Protein AF-A0A927SJC1-F1 (afdb_monomer)

Sequence (115 aa):
MAQEECNDPARVTVVDTMSGSCGEMLLVEEAVRMRALGASVSQIVTPLEELKARQVVFGPADDLKCLVMGGRLNPLIGKVGGALNIKPTLMLKNGIIEKEGVGPGLTLMSWVKTK

Structure (mmCIF, N/CA/C/O backbone):
data_AF-A0A927SJC1-F1
#
_entry.id   AF-A0A927SJC1-F1
#
loop_
_atom_site.group_PDB
_atom_site.id
_atom_site.type_symbol
_atom_site.label_atom_id
_atom_site.label_alt_id
_atom_site.label_comp_id
_atom_site.label_asym_id
_atom_site.label_entity_id
_atom_site.label_seq_id
_atom_site.pdbx_PDB_ins_code
_atom_site.Cartn_x
_atom_site.Cartn_y
_atom_site.Cartn_z
_atom_site.occupancy
_atom_site.B_iso_or_equiv
_atom_site.auth_seq_id
_atom_site.auth_comp_id
_atom_site.auth_asym_id
_atom_site.auth_atom_id
_atom_site.pdbx_PDB_model_num
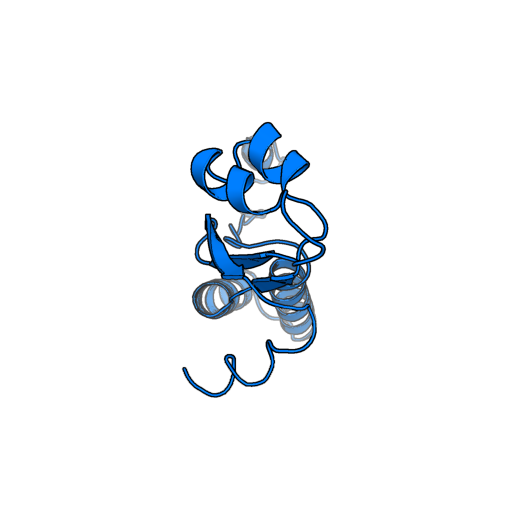ATOM 1 N N . MET A 1 1 ? -10.721 18.273 2.100 1.00 67.81 1 MET A N 1
ATOM 2 C CA . MET A 1 1 ? -10.610 16.864 1.629 1.00 67.81 1 MET A CA 1
ATOM 3 C C . MET A 1 1 ? -11.844 16.096 2.087 1.00 67.81 1 MET A C 1
ATOM 5 O O . MET A 1 1 ? -12.406 16.476 3.101 1.00 67.81 1 MET A O 1
ATOM 9 N N . ALA A 1 2 ? -12.250 15.009 1.416 1.00 85.69 2 ALA A N 1
ATOM 10 C CA . ALA A 1 2 ? -13.502 14.291 1.727 1.00 85.69 2 ALA A CA 1
ATOM 11 C C . ALA A 1 2 ? -13.661 13.870 3.208 1.00 85.69 2 ALA A C 1
ATOM 13 O O . ALA A 1 2 ? -14.772 13.814 3.720 1.00 85.69 2 ALA A O 1
ATOM 14 N N . GLN A 1 3 ? -12.556 13.621 3.920 1.00 88.19 3 GLN A N 1
ATOM 15 C CA . GLN A 1 3 ? -12.568 13.345 5.360 1.00 88.19 3 GLN A CA 1
ATOM 16 C C . GLN A 1 3 ? -13.122 14.511 6.199 1.00 88.19 3 GLN A C 1
ATOM 18 O O . GLN A 1 3 ? -13.853 14.279 7.155 1.00 88.19 3 GLN A O 1
ATOM 23 N N . GLU A 1 4 ? -12.784 15.752 5.848 1.00 86.31 4 GLU A N 1
ATOM 24 C CA . GLU A 1 4 ? -13.195 16.968 6.573 1.00 86.31 4 GLU A CA 1
ATOM 25 C C . GLU A 1 4 ? -14.676 17.294 6.351 1.00 86.31 4 GLU A C 1
ATOM 27 O O . GLU A 1 4 ? -15.290 17.988 7.151 1.00 86.31 4 GLU A O 1
ATOM 32 N N . GLU A 1 5 ? -15.247 16.767 5.269 1.00 90.81 5 GLU A N 1
ATOM 33 C CA . GLU A 1 5 ? -16.654 16.923 4.900 1.00 90.81 5 GLU A CA 1
ATOM 34 C C . GLU A 1 5 ? -17.545 15.820 5.507 1.00 90.81 5 GLU A C 1
ATOM 36 O O . GLU A 1 5 ? -18.767 15.858 5.368 1.00 90.81 5 GLU A O 1
ATOM 41 N N . CYS A 1 6 ? -16.960 14.827 6.189 1.00 89.25 6 CYS A N 1
ATOM 42 C CA . CYS A 1 6 ? -17.714 13.772 6.862 1.00 89.25 6 CYS A CA 1
ATOM 43 C C . CYS A 1 6 ? -18.361 14.289 8.154 1.00 89.25 6 CYS A C 1
ATOM 45 O O . CYS A 1 6 ? -17.762 15.066 8.890 1.00 89.25 6 CYS A O 1
ATOM 47 N N . ASN A 1 7 ? -19.543 13.761 8.498 1.00 91.19 7 ASN A N 1
ATOM 48 C CA . ASN A 1 7 ? -20.242 14.102 9.747 1.00 91.19 7 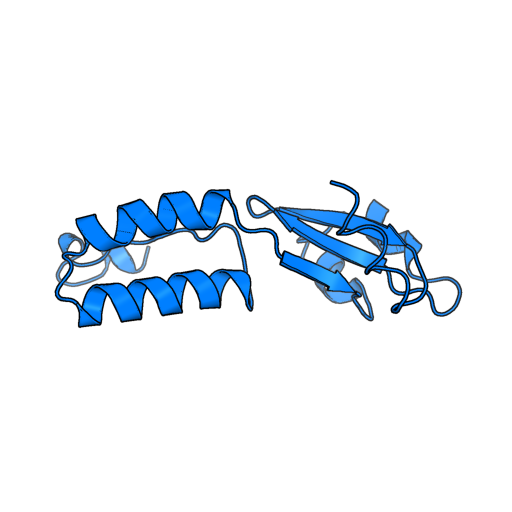ASN A CA 1
ATOM 49 C C . ASN A 1 7 ? -19.414 13.851 11.022 1.00 91.19 7 ASN A C 1
ATOM 51 O O . ASN A 1 7 ? -19.671 14.482 12.042 1.00 91.19 7 ASN A O 1
ATOM 55 N N . ASP A 1 8 ? -18.463 12.914 10.982 1.00 91.81 8 ASP A N 1
ATOM 56 C CA . ASP A 1 8 ? -17.562 12.614 12.098 1.00 91.81 8 ASP A CA 1
ATOM 57 C C . ASP A 1 8 ? -16.149 12.292 11.573 1.00 91.81 8 ASP A C 1
ATOM 59 O O . ASP A 1 8 ? -15.816 11.122 11.341 1.00 91.81 8 ASP A O 1
ATOM 63 N N . PRO A 1 9 ? -15.308 13.318 11.342 1.00 89.19 9 PRO A N 1
ATOM 64 C CA . PRO A 1 9 ? -13.963 13.140 10.794 1.00 89.19 9 PRO A CA 1
ATOM 65 C C . PRO A 1 9 ? -13.037 12.318 11.699 1.00 89.19 9 PRO A C 1
ATOM 67 O O . PRO A 1 9 ? -12.108 11.680 11.202 1.00 89.19 9 PRO A O 1
ATOM 70 N N . ALA A 1 10 ? -13.295 12.294 13.014 1.00 89.12 10 ALA A N 1
ATOM 71 C CA . ALA A 1 10 ? -12.487 11.564 13.993 1.00 89.12 10 ALA A CA 1
ATOM 72 C C . ALA A 1 10 ? -12.635 10.039 13.864 1.00 89.12 10 ALA A C 1
ATOM 74 O O . ALA A 1 10 ? -11.767 9.287 14.309 1.00 89.12 10 ALA A O 1
ATOM 75 N N . ARG A 1 11 ? -13.712 9.571 13.222 1.00 90.88 11 ARG A N 1
ATOM 76 C CA . ARG A 1 11 ? -13.934 8.148 12.923 1.00 90.88 11 ARG A CA 1
ATOM 77 C C . ARG A 1 11 ? -13.297 7.676 11.621 1.00 90.88 11 ARG A C 1
ATOM 79 O O . ARG A 1 11 ? -13.417 6.498 11.285 1.00 90.88 11 ARG A O 1
ATOM 86 N N . VAL A 1 12 ? -12.633 8.566 10.891 1.00 93.25 12 VAL A N 1
ATOM 87 C CA . VAL A 1 12 ? -11.955 8.250 9.636 1.00 93.25 12 VAL A CA 1
ATOM 88 C C . VAL A 1 12 ? -10.454 8.366 9.856 1.00 93.25 12 VAL A C 1
ATOM 90 O O . VAL A 1 12 ? -9.963 9.351 10.399 1.00 93.25 12 VAL A O 1
ATOM 93 N N . THR A 1 13 ? -9.705 7.357 9.425 1.00 94.38 13 THR A N 1
ATOM 94 C CA . THR A 1 13 ? -8.241 7.397 9.410 1.00 94.38 13 THR A CA 1
ATOM 95 C C . THR A 1 13 ? -7.771 7.072 8.007 1.00 94.38 13 THR A C 1
ATOM 97 O O . THR A 1 13 ? -8.137 6.037 7.453 1.00 94.38 13 THR A O 1
ATOM 100 N N . VAL A 1 14 ? -6.993 7.980 7.424 1.00 94.06 14 VAL A N 1
ATOM 101 C CA . VAL A 1 14 ? -6.426 7.820 6.086 1.00 94.06 14 VAL A CA 1
ATOM 102 C C . VAL A 1 14 ? -5.026 7.242 6.227 1.00 94.06 14 VAL A C 1
ATOM 104 O O . VAL A 1 14 ? -4.202 7.786 6.959 1.00 94.06 14 VAL A O 1
ATOM 107 N N . VAL A 1 15 ? -4.768 6.146 5.519 1.00 94.12 15 VAL A N 1
ATOM 108 C CA . VAL A 1 15 ? -3.450 5.514 5.437 1.00 94.12 15 VAL A CA 1
ATOM 109 C C . VAL A 1 15 ? -2.966 5.648 4.002 1.00 94.12 15 VAL A C 1
ATOM 111 O O . VAL A 1 15 ? -3.553 5.064 3.094 1.00 94.12 15 VAL A O 1
ATOM 114 N N . ASP A 1 16 ? -1.900 6.419 3.795 1.00 94.88 16 ASP A N 1
ATOM 115 C CA . ASP A 1 16 ? -1.191 6.431 2.515 1.00 94.88 16 ASP A CA 1
ATOM 116 C C . ASP A 1 16 ? -0.337 5.165 2.416 1.00 94.88 16 ASP A C 1
ATOM 118 O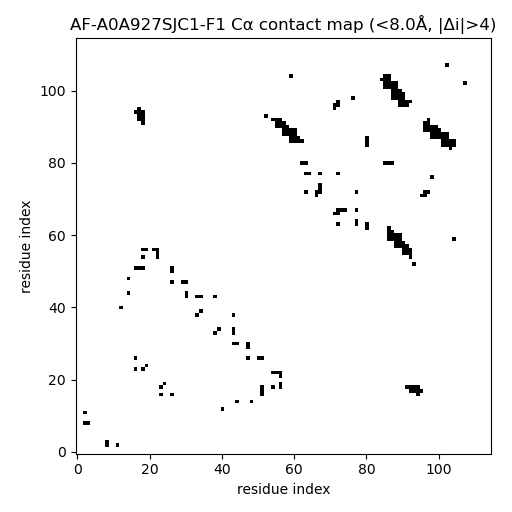 O . ASP A 1 16 ? 0.607 4.970 3.193 1.00 94.88 16 ASP A O 1
ATOM 122 N N . THR A 1 17 ? -0.695 4.292 1.478 1.00 94.56 17 THR A N 1
ATOM 123 C CA . THR A 1 17 ? -0.058 2.990 1.289 1.00 94.56 17 THR A CA 1
ATOM 124 C C . THR A 1 17 ? 1.286 3.089 0.589 1.00 94.56 17 THR A C 1
ATOM 126 O O . THR A 1 17 ? 2.035 2.118 0.651 1.00 94.56 17 THR A O 1
ATOM 129 N N . MET A 1 18 ? 1.622 4.212 -0.061 1.00 95.00 18 MET A N 1
ATOM 130 C CA . MET A 1 18 ? 2.862 4.373 -0.836 1.00 95.00 18 MET A CA 1
ATOM 131 C C . MET A 1 18 ? 3.053 3.277 -1.908 1.00 95.00 18 MET A C 1
ATOM 133 O O . MET A 1 18 ? 4.182 2.919 -2.260 1.00 95.00 18 MET A O 1
ATOM 137 N N . SER A 1 19 ? 1.949 2.701 -2.394 1.00 94.31 19 SER A N 1
ATOM 138 C CA . SER A 1 19 ? 1.922 1.495 -3.225 1.00 94.31 19 SER A CA 1
ATOM 139 C C . SER A 1 19 ? 0.697 1.475 -4.146 1.00 94.31 19 SER A C 1
ATOM 141 O O . SER A 1 19 ? 0.001 2.476 -4.288 1.00 94.31 19 SER A O 1
ATOM 143 N N . GLY A 1 20 ? 0.445 0.344 -4.803 1.00 91.88 20 GLY A N 1
ATOM 144 C CA . GLY A 1 20 ? -0.746 0.122 -5.619 1.00 91.88 20 GLY A CA 1
ATOM 145 C C . GLY A 1 20 ? -0.916 -1.345 -6.009 1.00 91.88 20 GLY A C 1
ATOM 146 O O . GLY A 1 20 ? -0.014 -2.165 -5.816 1.00 91.88 20 GLY A O 1
ATOM 147 N N . SER A 1 21 ? -2.073 -1.682 -6.587 1.00 92.31 21 SER A N 1
ATOM 148 C CA . SER A 1 21 ? -2.403 -3.050 -7.017 1.00 92.31 21 SER A CA 1
ATOM 149 C C . SER A 1 21 ? -2.249 -4.058 -5.862 1.00 92.31 21 SER A C 1
ATOM 151 O O . SER A 1 21 ? -2.833 -3.869 -4.796 1.00 92.31 21 SER A O 1
ATOM 153 N N . CYS A 1 22 ? -1.459 -5.122 -6.030 1.00 92.75 22 CYS A N 1
ATOM 154 C CA . CYS A 1 22 ? -1.266 -6.151 -5.010 1.00 92.75 22 CYS A CA 1
ATOM 155 C C . CYS A 1 22 ? -0.619 -5.634 -3.714 1.00 92.75 22 CYS A C 1
ATOM 157 O O . CYS A 1 22 ? -0.922 -6.170 -2.653 1.00 92.75 22 CYS A O 1
ATOM 159 N N . GLY A 1 23 ? 0.222 -4.595 -3.766 1.00 93.25 23 GLY A N 1
ATOM 160 C CA . GLY A 1 23 ? 0.820 -4.026 -2.554 1.00 93.25 23 GLY A CA 1
ATOM 161 C C . GLY A 1 23 ? -0.220 -3.361 -1.650 1.00 93.25 23 GLY A C 1
ATOM 162 O O . GLY A 1 23 ? -0.220 -3.564 -0.441 1.00 93.25 23 GLY A O 1
ATOM 163 N N . GLU A 1 24 ? -1.179 -2.653 -2.249 1.00 95.75 24 GLU A N 1
ATOM 164 C CA . GLU A 1 24 ? -2.324 -2.092 -1.527 1.00 95.75 24 GLU A CA 1
ATOM 165 C C . GLU A 1 24 ? -3.261 -3.192 -1.010 1.00 95.75 24 GLU A C 1
ATOM 167 O O . GLU A 1 24 ? -3.677 -3.149 0.148 1.00 95.75 24 GLU A O 1
ATOM 172 N N . MET A 1 25 ? -3.529 -4.219 -1.827 1.00 96.25 25 MET A N 1
ATOM 173 C CA . MET A 1 25 ? -4.356 -5.362 -1.420 1.00 96.25 25 MET A CA 1
ATOM 174 C C . MET A 1 25 ? -3.817 -6.043 -0.156 1.00 96.25 25 MET A C 1
ATOM 176 O O . MET A 1 25 ? -4.594 -6.326 0.750 1.00 96.25 25 MET A O 1
ATOM 180 N N . LEU A 1 26 ? -2.500 -6.249 -0.052 1.00 95.12 26 LEU A N 1
ATOM 181 C CA . LEU A 1 26 ? -1.878 -6.863 1.129 1.00 95.12 26 LEU A CA 1
ATOM 182 C C . LEU A 1 26 ? -2.167 -6.083 2.420 1.00 95.12 26 LEU A C 1
ATOM 184 O O . LEU A 1 26 ? -2.425 -6.682 3.464 1.00 95.12 26 LEU A O 1
ATOM 188 N N . LEU A 1 27 ? -2.158 -4.748 2.356 1.00 96.69 27 LEU A N 1
ATOM 189 C CA . LEU A 1 27 ? -2.486 -3.902 3.506 1.00 96.69 27 LEU A CA 1
ATOM 190 C C . LEU A 1 27 ? -3.978 -3.989 3.852 1.00 96.69 27 LEU A C 1
ATOM 192 O O . LEU A 1 27 ? -4.339 -4.066 5.026 1.00 96.69 27 LEU A O 1
ATOM 196 N N . VAL A 1 28 ? -4.850 -4.024 2.841 1.00 97.19 28 VAL A N 1
ATOM 197 C CA . VAL A 1 28 ? -6.299 -4.177 3.040 1.00 97.19 28 VAL A CA 1
ATOM 198 C C . VAL A 1 28 ? -6.634 -5.534 3.662 1.00 97.19 28 VAL A C 1
ATOM 200 O O . VAL A 1 28 ? -7.423 -5.591 4.607 1.00 97.19 28 VAL A O 1
ATOM 203 N N . GLU A 1 29 ? -6.032 -6.620 3.177 1.00 97.38 29 GLU A N 1
ATOM 204 C CA . GLU A 1 29 ? -6.234 -7.968 3.718 1.00 97.38 29 GLU A CA 1
ATOM 205 C C . GLU A 1 29 ? -5.828 -8.049 5.188 1.00 97.38 29 GLU A C 1
ATOM 207 O O . GLU A 1 29 ? -6.598 -8.554 6.011 1.00 97.38 29 GLU A O 1
ATOM 212 N N . GLU A 1 30 ? -4.670 -7.487 5.543 1.00 97.25 30 GLU A N 1
ATOM 213 C CA . GLU A 1 30 ? -4.223 -7.460 6.933 1.00 97.25 30 GLU A CA 1
ATOM 214 C C . GLU A 1 30 ? -5.162 -6.626 7.813 1.00 97.25 30 GLU A C 1
ATOM 216 O O . GLU A 1 30 ? -5.557 -7.070 8.894 1.00 97.25 30 GLU A O 1
ATOM 221 N N . ALA A 1 31 ? -5.606 -5.460 7.337 1.00 97.88 31 ALA A N 1
ATOM 222 C CA . ALA A 1 31 ? -6.557 -4.624 8.065 1.00 97.88 31 ALA A CA 1
ATOM 223 C C . ALA A 1 31 ? -7.883 -5.355 8.330 1.00 97.88 31 ALA A C 1
ATOM 225 O O . ALA A 1 31 ? -8.418 -5.321 9.443 1.00 97.88 31 ALA A O 1
ATOM 226 N N . VAL A 1 32 ? -8.409 -6.056 7.319 1.00 98.12 32 VAL A N 1
ATOM 227 C CA . VAL A 1 32 ? -9.632 -6.863 7.430 1.00 98.12 32 VAL A CA 1
ATOM 228 C C . VAL A 1 32 ? -9.441 -8.014 8.414 1.00 98.12 32 VAL A C 1
ATOM 230 O O . VAL A 1 32 ? -10.323 -8.252 9.247 1.00 98.12 32 VAL A O 1
ATOM 233 N N . ARG A 1 33 ? -8.293 -8.698 8.358 1.00 98.31 33 ARG A N 1
ATOM 234 C CA . ARG A 1 33 ? -7.943 -9.785 9.278 1.00 98.31 33 ARG A CA 1
ATOM 235 C C . ARG A 1 33 ? -7.880 -9.289 10.722 1.00 98.31 33 ARG A C 1
ATOM 237 O O . ARG A 1 33 ? -8.494 -9.889 11.600 1.00 98.31 33 ARG A O 1
ATOM 244 N N . MET A 1 34 ? -7.195 -8.176 10.974 1.00 98.19 34 MET A N 1
ATOM 245 C CA . MET A 1 34 ? -7.079 -7.587 12.311 1.00 9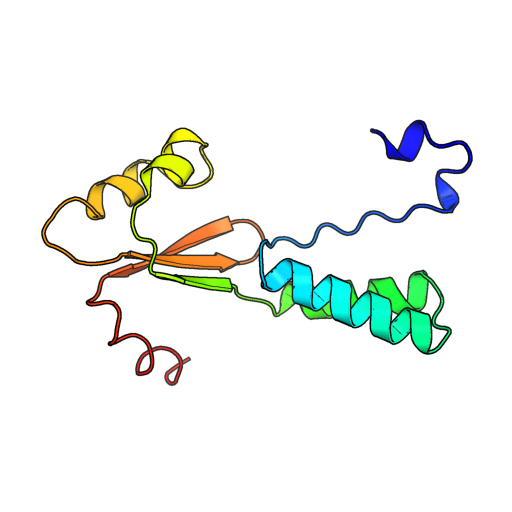8.19 34 MET A CA 1
ATOM 246 C C . MET A 1 34 ? -8.421 -7.083 12.847 1.00 98.19 34 MET A C 1
ATOM 248 O O . MET A 1 34 ? -8.749 -7.321 14.011 1.00 98.19 34 MET A O 1
ATOM 252 N N . ARG A 1 35 ? -9.245 -6.466 11.993 1.00 98.12 35 ARG A N 1
ATOM 253 C CA . ARG A 1 35 ? -10.621 -6.092 12.346 1.00 98.12 35 ARG A CA 1
ATOM 254 C C . ARG A 1 35 ? -11.438 -7.313 12.771 1.00 98.12 35 ARG A C 1
ATOM 256 O O . ARG A 1 35 ? -12.168 -7.239 13.754 1.00 98.12 35 ARG A O 1
ATOM 263 N N . ALA A 1 36 ? -11.322 -8.432 12.053 1.00 98.31 36 ALA A N 1
ATOM 264 C CA . ALA A 1 36 ? -12.023 -9.672 12.400 1.00 98.31 36 ALA A CA 1
ATOM 265 C C . ALA A 1 36 ? -11.587 -10.247 13.762 1.00 98.31 36 ALA A C 1
ATOM 267 O O . ALA A 1 36 ? -12.373 -10.928 14.414 1.00 98.31 36 ALA A O 1
ATOM 268 N N . LEU A 1 37 ? -10.373 -9.924 14.216 1.00 98.19 37 LEU A N 1
ATOM 269 C CA . LEU A 1 37 ? -9.860 -10.262 15.548 1.00 98.19 37 LEU A CA 1
ATOM 270 C C . LEU A 1 37 ? -10.257 -9.251 16.641 1.00 98.19 37 LEU A C 1
ATOM 272 O O . LEU A 1 37 ? -9.841 -9.401 17.786 1.00 98.19 37 LEU A O 1
ATOM 276 N N . GLY A 1 38 ? -11.050 -8.229 16.310 1.00 98.12 38 GLY A N 1
ATOM 277 C CA . GLY A 1 38 ? -11.507 -7.214 17.261 1.00 98.12 38 GLY A CA 1
ATOM 278 C C . GLY A 1 38 ? -10.486 -6.114 17.561 1.00 98.12 38 GLY A C 1
ATOM 279 O O . GLY A 1 38 ? -10.653 -5.400 18.547 1.00 98.12 38 GLY A O 1
ATOM 280 N N . ALA A 1 39 ? -9.441 -5.962 16.739 1.00 98.00 39 ALA A N 1
ATOM 281 C CA . ALA A 1 39 ? -8.461 -4.891 16.910 1.00 98.00 39 ALA A CA 1
ATOM 282 C C . ALA A 1 39 ? -9.103 -3.500 16.747 1.00 98.00 39 ALA A C 1
ATOM 284 O O . ALA A 1 39 ? -9.957 -3.285 15.880 1.00 98.00 39 ALA A O 1
ATOM 285 N N . SER A 1 40 ? -8.663 -2.539 17.561 1.00 97.25 40 SER A N 1
ATOM 286 C CA . SER A 1 40 ? -9.035 -1.131 17.402 1.00 97.25 40 SER A CA 1
ATOM 287 C C . SER A 1 40 ? -8.372 -0.508 16.165 1.00 97.25 40 SER A C 1
ATOM 289 O O . SER A 1 40 ? -7.388 -1.026 15.640 1.00 97.25 40 SER A O 1
ATOM 291 N N . VAL A 1 41 ? -8.860 0.656 15.720 1.00 96.06 41 VAL A N 1
ATOM 292 C CA . VAL A 1 41 ? -8.261 1.389 14.586 1.00 96.06 41 VAL A CA 1
ATOM 293 C C . VAL A 1 41 ? -6.776 1.676 14.821 1.00 96.06 41 VAL A C 1
ATOM 295 O O . VAL A 1 41 ? -5.965 1.427 13.936 1.00 96.06 41 VAL A O 1
ATOM 298 N N . SER A 1 42 ? -6.392 2.129 16.019 1.00 94.75 42 SER A N 1
ATOM 299 C CA . SER A 1 42 ? -4.983 2.397 16.340 1.00 94.75 42 SER A CA 1
ATOM 300 C C . SER A 1 42 ? -4.125 1.131 16.299 1.00 94.75 42 SER A C 1
ATOM 302 O O . SER A 1 42 ? -3.002 1.171 15.805 1.00 94.75 42 SER A O 1
ATOM 304 N N . GLN A 1 43 ? -4.669 -0.003 16.748 1.00 97.38 43 GLN A N 1
ATOM 305 C CA . GLN A 1 43 ? -3.993 -1.299 16.685 1.00 97.38 43 GLN A CA 1
ATOM 306 C C . GLN A 1 43 ? -3.867 -1.838 15.258 1.00 97.38 43 GLN A C 1
ATOM 308 O O . GLN A 1 43 ? -2.962 -2.622 15.010 1.00 97.38 43 GLN A O 1
ATOM 313 N N . ILE A 1 44 ? -4.747 -1.436 14.337 1.00 98.00 44 ILE A N 1
ATOM 314 C CA . ILE A 1 44 ? -4.662 -1.791 12.914 1.00 98.00 44 ILE A CA 1
ATOM 315 C C . ILE A 1 44 ? -3.638 -0.905 12.201 1.00 98.00 44 ILE A C 1
ATOM 317 O O . ILE A 1 44 ? -2.800 -1.409 11.464 1.00 98.00 44 ILE A O 1
ATOM 321 N N . VAL A 1 45 ? -3.681 0.411 12.420 1.00 97.25 45 VAL A N 1
ATOM 322 C CA . VAL A 1 45 ? -2.844 1.369 11.679 1.00 97.25 45 VAL A CA 1
ATOM 323 C C . VAL A 1 45 ? -1.354 1.134 11.924 1.00 97.25 45 VAL A C 1
ATOM 325 O O . VAL A 1 45 ? -0.586 1.141 10.967 1.00 97.25 45 VAL A O 1
ATOM 328 N N . THR A 1 46 ? -0.935 0.870 13.166 1.00 95.81 46 THR A N 1
ATOM 329 C CA . THR A 1 46 ? 0.490 0.680 13.486 1.00 95.81 46 THR A CA 1
ATOM 330 C C . THR A 1 46 ? 1.144 -0.454 12.669 1.00 95.81 46 THR A C 1
ATOM 332 O O . THR A 1 46 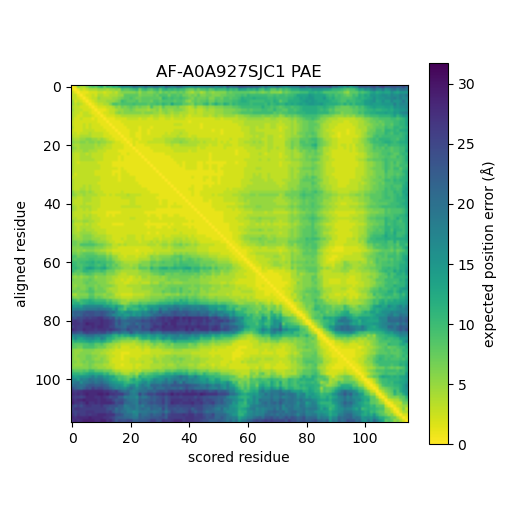? 2.137 -0.183 11.995 1.00 95.81 46 THR A O 1
ATOM 335 N N . PRO A 1 47 ? 0.595 -1.684 12.609 1.00 94.81 47 PRO A N 1
ATOM 336 C CA . PRO A 1 47 ? 1.120 -2.733 11.732 1.00 94.81 47 PRO A CA 1
ATOM 337 C C . PRO A 1 47 ? 1.075 -2.404 10.238 1.00 94.81 47 PRO A C 1
ATOM 339 O O . PRO A 1 47 ? 1.977 -2.811 9.507 1.00 94.81 47 PRO A O 1
ATOM 342 N N . LEU A 1 48 ? 0.059 -1.674 9.760 1.00 97.00 48 LEU A N 1
ATOM 343 C CA . LEU A 1 48 ? -0.001 -1.275 8.347 1.00 97.00 48 LEU A CA 1
ATOM 344 C C . LEU A 1 48 ? 1.143 -0.323 7.982 1.00 97.00 48 LEU A C 1
ATOM 346 O O . LEU A 1 48 ? 1.742 -0.475 6.919 1.00 97.00 48 LEU A O 1
ATOM 350 N N . GLU A 1 49 ? 1.492 0.606 8.873 1.00 95.19 49 GLU A N 1
ATOM 351 C CA . GLU A 1 49 ? 2.644 1.503 8.714 1.00 95.19 49 GLU A CA 1
ATOM 352 C C . GLU A 1 49 ? 3.980 0.731 8.670 1.00 95.19 49 GLU A C 1
ATOM 354 O O . GLU A 1 49 ? 4.875 1.055 7.887 1.00 95.19 49 GLU A O 1
ATOM 359 N N . GLU A 1 50 ? 4.112 -0.351 9.438 1.00 93.12 50 GLU A N 1
ATOM 360 C CA . GLU A 1 50 ? 5.299 -1.219 9.400 1.00 93.12 50 GLU A CA 1
ATOM 361 C C . GLU A 1 50 ? 5.344 -2.125 8.158 1.00 93.12 50 GLU A C 1
ATOM 363 O O . GLU A 1 50 ? 6.412 -2.411 7.605 1.00 93.12 50 GLU A O 1
ATOM 368 N N . LEU A 1 51 ? 4.190 -2.626 7.714 1.00 92.88 51 LEU A N 1
ATOM 369 C CA . LEU A 1 51 ? 4.078 -3.461 6.518 1.00 92.88 51 LEU A CA 1
ATOM 370 C C . LEU A 1 51 ? 4.344 -2.648 5.256 1.00 92.88 51 LEU A C 1
ATOM 372 O O . LEU A 1 51 ? 5.118 -3.089 4.401 1.00 92.88 51 LEU A O 1
ATOM 376 N N . LYS A 1 52 ? 3.782 -1.439 5.162 1.00 93.19 52 LYS A N 1
ATOM 377 C CA . LYS A 1 52 ? 3.952 -0.594 3.978 1.00 93.19 52 LYS A CA 1
ATOM 378 C C . LYS A 1 52 ? 5.409 -0.183 3.762 1.00 93.19 52 LYS A C 1
ATOM 380 O O . LYS A 1 52 ? 5.825 -0.043 2.617 1.00 93.19 52 LYS A O 1
ATOM 385 N N . ALA A 1 53 ? 6.198 -0.042 4.831 1.00 89.81 53 ALA A N 1
ATOM 386 C CA . ALA A 1 53 ? 7.624 0.287 4.751 1.00 89.81 53 ALA A CA 1
ATOM 387 C C . ALA A 1 53 ? 8.486 -0.854 4.175 1.00 89.81 53 ALA A C 1
ATOM 389 O O . ALA A 1 53 ? 9.605 -0.622 3.716 1.00 89.81 53 ALA A O 1
ATOM 390 N N . ARG A 1 54 ? 7.978 -2.093 4.201 1.00 89.44 54 ARG A N 1
ATOM 391 C CA . ARG A 1 54 ? 8.684 -3.295 3.728 1.00 89.44 54 ARG A CA 1
ATOM 392 C C . ARG A 1 54 ? 8.234 -3.759 2.347 1.00 89.44 54 ARG A C 1
ATOM 394 O O . ARG A 1 54 ? 8.888 -4.618 1.759 1.00 89.44 54 ARG A O 1
ATOM 401 N N . GLN A 1 55 ? 7.126 -3.230 1.838 1.00 89.56 55 GLN A N 1
ATOM 402 C CA . GLN A 1 55 ? 6.573 -3.677 0.569 1.00 89.56 55 GLN A CA 1
ATOM 403 C C . GLN A 1 55 ? 7.406 -3.169 -0.616 1.00 89.56 55 GLN A C 1
ATOM 405 O O . GLN A 1 55 ? 7.875 -2.030 -0.648 1.00 89.56 55 GLN A O 1
ATOM 410 N N . VAL A 1 56 ? 7.530 -4.021 -1.626 1.00 90.25 56 VAL A N 1
ATOM 411 C CA . VAL A 1 56 ? 8.055 -3.665 -2.941 1.00 90.25 56 VAL A CA 1
ATOM 412 C C . VAL A 1 56 ? 7.184 -4.379 -3.958 1.00 90.25 56 VAL A C 1
ATOM 414 O O . VAL A 1 56 ? 7.076 -5.605 -3.927 1.00 90.25 56 VAL A O 1
ATOM 417 N N . VAL A 1 57 ? 6.558 -3.624 -4.856 1.00 90.38 57 VAL A N 1
ATOM 418 C CA . VAL A 1 57 ? 5.818 -4.201 -5.982 1.00 90.38 57 VAL A CA 1
ATOM 419 C C . VAL A 1 57 ? 6.723 -4.136 -7.199 1.00 90.38 57 VAL A C 1
ATOM 421 O O . VAL A 1 57 ? 7.223 -3.070 -7.535 1.00 90.38 57 VAL A O 1
ATOM 424 N N . PHE A 1 58 ? 6.957 -5.261 -7.865 1.00 89.12 58 PHE A N 1
ATOM 425 C CA . PHE A 1 58 ? 7.780 -5.297 -9.068 1.00 89.12 58 PHE A CA 1
ATOM 426 C C . PHE A 1 58 ? 7.175 -6.222 -10.115 1.00 89.12 58 PHE A C 1
ATOM 428 O O . PHE A 1 58 ? 6.479 -7.185 -9.790 1.00 89.12 58 PHE A O 1
ATOM 435 N N . GLY A 1 59 ? 7.445 -5.937 -11.383 1.00 84.06 59 GLY A N 1
ATOM 436 C CA . GLY A 1 59 ? 6.950 -6.770 -12.469 1.00 84.06 59 GLY A CA 1
ATOM 437 C C . GLY A 1 59 ? 7.300 -6.243 -13.856 1.00 84.06 59 GLY A C 1
ATOM 438 O O . GLY A 1 59 ? 7.698 -5.083 -14.004 1.00 84.06 59 GLY A O 1
ATOM 439 N N . PRO A 1 60 ? 7.178 -7.098 -14.884 1.00 80.81 60 PRO A N 1
ATOM 440 C CA . PRO A 1 60 ? 7.320 -6.671 -16.265 1.00 80.81 60 PRO A CA 1
ATOM 441 C C . PRO A 1 60 ? 6.125 -5.805 -16.679 1.00 80.81 60 PRO A C 1
ATOM 443 O O . PRO A 1 60 ? 4.984 -6.110 -16.336 1.00 80.81 60 PRO A O 1
ATOM 446 N N . ALA A 1 61 ? 6.383 -4.761 -17.461 1.00 79.62 61 ALA A N 1
ATOM 447 C CA . ALA A 1 61 ? 5.346 -3.972 -18.119 1.00 79.62 61 ALA A CA 1
ATOM 448 C C . ALA A 1 61 ? 5.371 -4.220 -19.633 1.00 79.62 61 ALA A C 1
ATOM 450 O O . ALA A 1 61 ? 6.447 -4.322 -20.226 1.00 79.62 61 ALA A O 1
ATOM 451 N N . ASP A 1 62 ? 4.192 -4.314 -20.252 1.00 77.19 62 ASP A N 1
ATOM 452 C CA . ASP A 1 62 ? 4.066 -4.492 -21.705 1.00 77.19 62 ASP A CA 1
ATOM 453 C C . ASP A 1 62 ? 4.412 -3.207 -22.462 1.00 77.19 62 ASP A C 1
ATOM 455 O O . ASP A 1 62 ? 5.138 -3.238 -23.454 1.00 77.19 62 ASP A O 1
ATOM 459 N N . ASP A 1 63 ? 3.949 -2.066 -21.952 1.00 76.00 63 ASP A N 1
ATOM 460 C CA . ASP A 1 63 ? 4.347 -0.743 -22.406 1.00 76.00 63 ASP A CA 1
ATOM 461 C C . ASP A 1 63 ? 4.448 0.234 -21.225 1.00 76.00 63 ASP A C 1
ATOM 463 O O . ASP A 1 63 ? 3.952 -0.018 -20.126 1.00 76.00 63 ASP A O 1
ATOM 467 N N . LEU A 1 64 ? 5.132 1.358 -21.449 1.00 81.75 64 LEU A N 1
ATOM 468 C CA . LEU A 1 64 ? 5.330 2.413 -20.448 1.00 81.75 64 LEU A CA 1
ATOM 469 C C . LEU A 1 64 ? 4.549 3.692 -20.778 1.00 81.75 64 LEU A C 1
ATOM 471 O O . LEU A 1 64 ? 4.712 4.710 -20.098 1.00 81.75 64 LEU A O 1
ATOM 475 N N . LYS A 1 65 ? 3.721 3.681 -21.830 1.00 82.44 65 LYS A N 1
ATOM 476 C CA . LYS A 1 65 ? 3.131 4.900 -22.398 1.00 82.44 65 L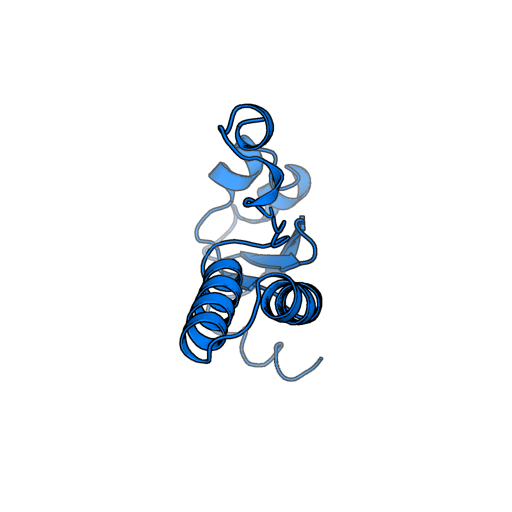YS A CA 1
ATOM 477 C C . LYS A 1 65 ? 2.210 5.579 -21.391 1.00 82.44 65 LYS A C 1
ATOM 479 O O . LYS A 1 65 ? 2.334 6.783 -21.177 1.00 82.44 65 LYS A O 1
ATOM 484 N N . CYS A 1 66 ? 1.343 4.810 -20.735 1.00 86.44 66 CYS A N 1
ATOM 485 C CA . CYS A 1 66 ? 0.407 5.330 -19.736 1.00 86.44 66 CYS A CA 1
ATOM 486 C C . CYS A 1 66 ? 1.124 5.933 -18.520 1.00 86.44 66 CYS A C 1
ATOM 488 O O . CYS A 1 66 ? 0.721 6.984 -18.024 1.00 86.44 66 CYS A O 1
ATOM 490 N N . LEU A 1 67 ? 2.223 5.318 -18.075 1.00 87.19 67 LEU A N 1
ATOM 491 C CA . LEU A 1 67 ? 3.003 5.812 -16.938 1.00 87.19 67 LEU A CA 1
ATOM 492 C C . LEU A 1 67 ? 3.719 7.128 -17.267 1.00 87.19 67 LEU A C 1
ATOM 494 O O . LEU A 1 67 ? 3.715 8.048 -16.449 1.00 87.19 67 LEU A O 1
ATOM 498 N N . VAL A 1 68 ? 4.275 7.244 -18.478 1.00 87.38 68 VAL A N 1
ATOM 499 C CA . VAL A 1 68 ? 4.947 8.465 -18.953 1.00 87.38 68 VAL A CA 1
ATOM 500 C C . VAL A 1 68 ? 3.946 9.586 -19.214 1.00 87.38 68 VAL A C 1
ATOM 502 O O . VAL A 1 68 ? 4.124 10.687 -18.704 1.00 87.38 68 VAL A O 1
ATOM 505 N N . MET A 1 69 ? 2.876 9.319 -19.971 1.00 89.19 69 MET A N 1
ATOM 506 C CA . MET A 1 69 ? 1.839 10.320 -20.257 1.00 89.19 69 MET A CA 1
ATOM 507 C C . MET A 1 69 ? 1.133 10.783 -18.982 1.00 89.19 69 MET A C 1
ATOM 509 O O . MET A 1 69 ? 0.754 11.944 -18.872 1.00 89.19 69 MET A O 1
ATOM 513 N N . GLY A 1 70 ? 0.985 9.884 -18.009 1.00 89.38 70 GLY A N 1
ATOM 514 C CA . GLY A 1 70 ? 0.459 10.219 -16.698 1.00 89.38 70 GLY A CA 1
ATOM 515 C C . GLY A 1 70 ? 1.442 10.996 -15.816 1.00 89.38 70 GLY A C 1
ATOM 516 O O . GLY A 1 70 ? 1.008 11.513 -14.794 1.00 89.38 70 GLY A O 1
ATOM 517 N N . GLY A 1 71 ? 2.733 11.065 -16.143 1.00 90.12 71 GLY A N 1
ATOM 518 C CA . GLY A 1 71 ? 3.751 11.689 -15.289 1.00 90.12 71 GLY A CA 1
ATOM 519 C C . GLY A 1 71 ? 4.166 10.855 -14.070 1.00 90.12 71 GLY A C 1
ATOM 520 O O . GLY A 1 71 ? 4.857 11.363 -13.195 1.00 90.12 71 GLY A O 1
ATOM 521 N N . ARG A 1 72 ? 3.768 9.576 -14.004 1.00 90.38 72 ARG A N 1
ATOM 522 C CA . ARG A 1 72 ? 4.139 8.638 -12.924 1.00 90.38 72 ARG A CA 1
ATOM 523 C C . ARG A 1 72 ? 5.476 7.942 -13.195 1.00 90.38 72 ARG A C 1
ATOM 525 O O . ARG A 1 72 ? 5.994 7.252 -12.329 1.00 90.38 72 ARG A O 1
ATOM 532 N N . LEU A 1 73 ? 6.031 8.128 -14.393 1.00 86.81 73 LEU A N 1
ATOM 533 C CA . LEU A 1 73 ? 7.359 7.671 -14.780 1.00 86.81 73 LEU A CA 1
ATOM 534 C C . LEU A 1 73 ? 8.072 8.764 -15.579 1.00 86.81 73 LEU A C 1
ATOM 536 O O . LEU A 1 73 ? 7.485 9.374 -16.474 1.00 86.81 73 LEU A O 1
ATOM 540 N N . ASN A 1 74 ? 9.357 8.978 -15.289 1.00 81.81 74 ASN A N 1
ATOM 541 C CA . ASN A 1 74 ? 10.170 9.960 -16.001 1.00 81.81 74 ASN A CA 1
ATOM 542 C C . ASN A 1 74 ? 10.246 9.622 -17.515 1.00 81.81 74 ASN A C 1
ATOM 544 O O . ASN A 1 74 ? 10.654 8.509 -17.869 1.00 81.81 74 ASN A O 1
ATOM 548 N N . PRO A 1 75 ? 9.926 10.567 -18.425 1.00 74.44 75 PRO A N 1
ATOM 549 C CA . PRO A 1 75 ? 9.975 10.352 -19.875 1.00 74.44 75 PRO A CA 1
ATOM 550 C C . PRO A 1 75 ? 11.331 9.871 -20.414 1.00 74.44 75 PRO A C 1
ATOM 552 O O . PRO A 1 75 ? 11.372 9.169 -21.427 1.00 74.44 75 PRO A O 1
ATOM 555 N N . LEU A 1 76 ? 12.440 10.217 -19.747 1.00 69.25 76 LEU A N 1
ATOM 556 C CA . LEU A 1 76 ? 13.785 9.754 -20.111 1.00 69.25 76 LEU A CA 1
ATOM 557 C C . LEU A 1 76 ? 13.934 8.235 -19.942 1.00 69.25 76 LEU A C 1
ATOM 559 O O . LEU A 1 76 ? 14.617 7.591 -20.735 1.00 69.25 76 LEU A O 1
ATOM 563 N N . ILE A 1 77 ? 13.241 7.655 -18.960 1.00 65.31 77 ILE A N 1
ATOM 564 C CA . ILE A 1 77 ? 13.235 6.213 -18.685 1.00 65.31 77 ILE A CA 1
ATOM 565 C C . ILE A 1 77 ? 12.316 5.475 -19.678 1.00 65.31 77 ILE A C 1
ATOM 567 O O . ILE A 1 77 ? 12.631 4.364 -20.111 1.00 65.31 77 ILE A O 1
ATOM 571 N N . GLY A 1 78 ? 11.224 6.117 -20.113 1.00 61.62 78 GLY A N 1
ATOM 572 C CA . GLY A 1 78 ? 10.228 5.548 -21.031 1.00 61.62 78 GLY A CA 1
ATOM 573 C C . GLY A 1 78 ? 10.714 5.270 -22.459 1.00 61.62 78 GLY A C 1
ATOM 574 O O . GLY A 1 78 ? 10.158 4.409 -23.138 1.00 61.62 78 GLY A O 1
ATOM 575 N N . LYS A 1 79 ? 11.778 5.941 -22.923 1.00 61.06 79 LYS A N 1
ATOM 576 C CA . LYS A 1 79 ? 12.317 5.771 -24.289 1.00 61.06 79 LYS A CA 1
ATOM 577 C C . LYS A 1 79 ? 13.071 4.453 -24.514 1.00 61.06 79 LYS A C 1
ATOM 579 O O . LYS A 1 79 ? 13.304 4.082 -25.659 1.00 61.06 79 LYS A O 1
ATOM 584 N N . VAL A 1 80 ? 13.425 3.724 -23.452 1.00 56.81 80 VAL A N 1
ATOM 585 C CA . VAL A 1 80 ? 14.238 2.493 -23.541 1.00 56.81 80 VAL A CA 1
ATOM 586 C C . VAL A 1 80 ? 13.402 1.237 -23.876 1.00 56.81 80 VAL A C 1
ATOM 588 O O . VAL A 1 80 ? 13.967 0.173 -24.085 1.00 56.81 80 VAL A O 1
ATOM 591 N N . GLY A 1 81 ? 12.068 1.332 -23.966 1.00 54.59 81 GLY A N 1
ATOM 592 C CA . GLY A 1 81 ? 11.178 0.182 -24.219 1.00 54.59 81 GLY A CA 1
ATOM 593 C C . GLY A 1 81 ? 10.812 -0.092 -25.687 1.00 54.59 81 GLY A C 1
ATOM 594 O O . GLY A 1 81 ? 10.078 -1.034 -25.954 1.00 54.59 81 GLY A O 1
ATOM 595 N N . GLY A 1 82 ? 11.268 0.727 -26.643 1.00 55.34 82 GLY A N 1
ATOM 596 C CA . GLY A 1 82 ? 10.809 0.647 -28.040 1.00 55.34 82 GLY A CA 1
ATOM 597 C C . GLY A 1 82 ? 11.538 -0.365 -28.932 1.00 55.34 82 GLY A C 1
ATOM 598 O O . GLY A 1 82 ? 11.068 -0.651 -30.030 1.00 55.34 82 GLY A O 1
ATOM 599 N N . ALA A 1 83 ? 12.685 -0.899 -28.502 1.00 53.22 83 ALA A N 1
ATOM 600 C CA . ALA A 1 83 ? 13.529 -1.747 -29.340 1.00 53.22 83 ALA A CA 1
ATOM 601 C C . ALA A 1 83 ? 13.438 -3.226 -28.917 1.00 53.22 83 ALA A C 1
ATOM 603 O O . ALA A 1 83 ? 13.918 -3.602 -27.854 1.00 53.22 83 ALA A O 1
ATOM 604 N N . LEU A 1 84 ? 12.852 -4.053 -29.795 1.00 53.19 84 LEU A N 1
ATOM 605 C CA . LEU A 1 84 ? 12.922 -5.524 -29.808 1.00 53.19 84 LEU A CA 1
ATOM 606 C C . LEU A 1 84 ? 12.397 -6.256 -28.550 1.00 53.19 84 LEU A C 1
ATOM 608 O O . LEU A 1 84 ? 13.184 -6.740 -27.756 1.00 53.19 84 LEU A O 1
ATOM 612 N N . ASN A 1 85 ? 11.075 -6.436 -28.414 1.00 58.38 85 ASN A N 1
ATOM 613 C CA . ASN A 1 85 ? 10.418 -7.502 -27.617 1.00 58.38 85 ASN A CA 1
ATOM 614 C C . ASN A 1 85 ? 10.886 -7.711 -26.150 1.00 58.38 85 ASN A C 1
ATOM 616 O O . ASN A 1 85 ? 10.630 -8.759 -25.550 1.00 58.38 85 ASN A O 1
ATOM 620 N N . ILE A 1 86 ? 11.588 -6.738 -25.569 1.00 63.22 86 ILE A N 1
ATOM 621 C CA . ILE A 1 86 ? 12.136 -6.791 -24.219 1.00 63.22 86 ILE A CA 1
ATOM 622 C C . ILE A 1 86 ? 11.210 -6.002 -23.300 1.00 63.22 86 ILE A C 1
ATOM 624 O O . ILE A 1 86 ? 11.031 -4.796 -23.468 1.00 63.22 86 ILE A O 1
ATOM 628 N N . LYS A 1 87 ? 10.646 -6.687 -22.302 1.00 71.94 87 LYS A N 1
ATOM 629 C CA . LYS A 1 87 ? 9.756 -6.067 -21.321 1.00 71.94 87 LYS A CA 1
ATOM 630 C C . LYS A 1 87 ? 10.590 -5.394 -20.227 1.00 71.94 87 LYS A C 1
ATOM 632 O O . LYS A 1 87 ? 11.357 -6.081 -19.545 1.00 71.94 87 LYS A O 1
ATOM 637 N N . PRO A 1 88 ? 10.491 -4.067 -20.036 1.00 75.62 88 PRO A N 1
ATOM 638 C CA . PRO A 1 88 ? 11.130 -3.419 -18.901 1.00 75.62 88 PRO A CA 1
ATOM 639 C C . PRO A 1 88 ? 10.511 -3.939 -17.602 1.00 75.62 88 PRO A C 1
ATOM 641 O O . PRO A 1 88 ? 9.299 -4.134 -17.511 1.00 75.62 88 PRO A O 1
ATOM 644 N N . THR A 1 89 ? 11.352 -4.154 -16.593 1.00 81.56 89 THR A N 1
ATOM 645 C CA . THR A 1 89 ? 10.884 -4.459 -15.238 1.00 81.56 89 THR A CA 1
ATOM 646 C C . THR A 1 89 ? 10.813 -3.171 -14.442 1.00 81.56 89 THR A C 1
ATOM 648 O O . THR A 1 89 ? 11.790 -2.418 -14.372 1.00 81.56 89 THR A O 1
ATOM 651 N N . LEU A 1 90 ? 9.647 -2.930 -13.857 1.00 86.88 90 LEU A N 1
ATOM 652 C CA . LEU A 1 90 ? 9.386 -1.791 -12.994 1.00 86.88 90 LEU A CA 1
ATOM 653 C C . LEU A 1 90 ? 9.395 -2.224 -11.536 1.00 86.88 90 LEU A C 1
ATOM 655 O O . LEU A 1 90 ? 9.063 -3.368 -11.219 1.00 86.88 90 LEU A O 1
ATOM 659 N N . MET A 1 91 ? 9.731 -1.277 -10.674 1.00 89.06 91 MET A N 1
ATOM 660 C CA . MET A 1 91 ? 9.619 -1.377 -9.231 1.00 89.06 91 MET A CA 1
ATOM 661 C C . MET A 1 91 ? 8.831 -0.173 -8.719 1.00 89.06 91 MET A C 1
ATOM 663 O O . MET A 1 91 ? 9.104 0.958 -9.105 1.00 89.06 91 MET A O 1
ATOM 667 N N . LEU A 1 92 ? 7.866 -0.418 -7.843 1.00 91.44 92 LEU A N 1
ATOM 668 C CA . LEU A 1 92 ? 7.199 0.582 -7.027 1.00 91.44 92 LEU A CA 1
ATOM 669 C C . LEU A 1 92 ? 7.675 0.405 -5.589 1.00 91.44 92 LEU A C 1
ATOM 671 O O . LEU A 1 92 ? 7.444 -0.636 -4.963 1.00 91.44 92 LEU A O 1
ATOM 675 N N . LYS A 1 93 ? 8.356 1.432 -5.089 1.00 90.56 93 LYS A N 1
ATOM 676 C CA . LYS A 1 93 ? 8.882 1.485 -3.729 1.00 90.56 93 LYS A CA 1
ATOM 677 C C . LYS A 1 93 ? 8.745 2.906 -3.208 1.00 90.56 93 LYS A C 1
ATOM 679 O O . LYS A 1 93 ? 9.081 3.857 -3.907 1.00 90.56 93 LYS A O 1
ATOM 684 N N . ASN A 1 94 ? 8.259 3.051 -1.977 1.00 89.81 94 ASN A N 1
ATOM 685 C CA . ASN A 1 94 ? 8.063 4.354 -1.335 1.00 89.81 94 ASN A CA 1
ATOM 686 C C . ASN A 1 94 ? 7.255 5.341 -2.207 1.00 89.81 94 ASN A C 1
ATOM 688 O O . ASN A 1 94 ? 7.599 6.517 -2.289 1.00 89.81 94 ASN A O 1
ATOM 692 N N . GLY A 1 95 ? 6.211 4.862 -2.890 1.00 91.00 95 GLY A N 1
ATOM 693 C CA . GLY A 1 95 ? 5.345 5.691 -3.735 1.00 91.00 95 GLY A CA 1
ATOM 694 C C . GLY A 1 95 ? 5.944 6.108 -5.083 1.00 91.00 95 GLY A C 1
ATOM 695 O O . GLY A 1 95 ? 5.269 6.785 -5.856 1.00 91.00 95 GLY A O 1
ATOM 696 N N . ILE A 1 96 ? 7.177 5.702 -5.398 1.00 90.69 96 ILE A N 1
ATOM 697 C CA . ILE A 1 96 ? 7.868 6.068 -6.638 1.00 90.69 96 ILE A CA 1
ATOM 698 C C . ILE A 1 96 ? 8.011 4.843 -7.539 1.00 90.69 96 ILE A C 1
ATOM 700 O O . ILE A 1 96 ? 8.404 3.766 -7.089 1.00 90.69 96 ILE A O 1
ATOM 704 N N . ILE A 1 97 ? 7.689 5.025 -8.822 1.00 89.06 97 ILE A N 1
ATOM 705 C CA . ILE A 1 97 ? 7.892 4.012 -9.857 1.00 89.06 97 ILE A CA 1
ATOM 706 C C . ILE A 1 97 ? 9.253 4.243 -10.508 1.00 89.06 97 ILE A C 1
ATOM 708 O O . ILE A 1 97 ? 9.482 5.259 -11.171 1.00 89.06 97 ILE A O 1
ATOM 712 N N . GLU A 1 98 ? 10.135 3.265 -10.361 1.00 84.69 98 GLU A N 1
ATOM 713 C CA 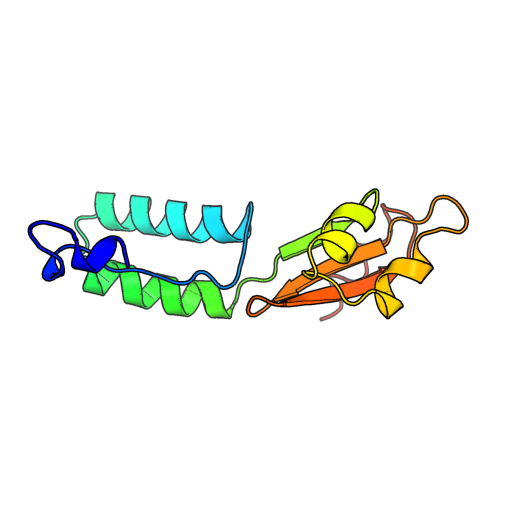. GLU A 1 98 ? 11.473 3.246 -10.937 1.00 84.69 98 GLU A CA 1
ATOM 714 C C . GLU A 1 98 ? 11.647 2.042 -11.868 1.00 84.69 98 GLU A C 1
ATOM 716 O O . GLU A 1 98 ? 10.899 1.062 -11.839 1.00 84.69 98 GLU A O 1
ATOM 721 N N . LYS A 1 99 ? 12.648 2.126 -12.743 1.00 78.62 99 LYS A N 1
ATOM 722 C CA . LYS A 1 99 ? 13.031 1.024 -13.621 1.00 78.62 99 LYS A CA 1
ATOM 723 C C . LYS A 1 99 ? 14.154 0.239 -12.955 1.00 78.62 99 LYS A C 1
ATOM 725 O O . LYS A 1 99 ? 15.252 0.766 -12.815 1.00 78.62 99 LYS A O 1
ATOM 730 N N . GLU A 1 100 ? 13.894 -1.027 -12.653 1.00 73.44 100 GLU A N 1
ATOM 731 C CA . GLU A 1 100 ? 14.873 -1.909 -12.004 1.00 73.44 100 GLU A CA 1
ATOM 732 C C . GLU A 1 100 ? 15.754 -2.639 -13.032 1.00 73.44 100 GLU A C 1
ATOM 734 O O . GLU A 1 100 ? 16.927 -2.905 -12.785 1.00 73.44 100 GLU A O 1
ATOM 739 N N . GLY A 1 101 ? 15.224 -2.945 -14.226 1.00 68.19 101 GLY A N 1
ATOM 740 C CA . GLY A 1 101 ? 15.970 -3.739 -15.205 1.00 68.19 101 GLY A CA 1
ATOM 741 C C . GLY A 1 101 ? 15.326 -3.879 -16.582 1.00 68.19 101 GLY A C 1
ATOM 742 O O . GLY A 1 101 ? 14.219 -3.403 -16.849 1.00 68.19 101 GLY A O 1
ATOM 743 N N . VAL A 1 102 ? 16.064 -4.526 -17.486 1.00 62.50 102 VAL A N 1
ATOM 744 C CA . VAL A 1 102 ? 15.692 -4.794 -18.883 1.00 62.50 102 VAL A CA 1
ATOM 745 C C . VAL A 1 102 ? 16.089 -6.233 -19.198 1.00 62.50 102 VAL A C 1
ATOM 747 O O . VAL A 1 102 ? 17.268 -6.567 -19.107 1.00 62.50 102 VAL A O 1
ATOM 750 N N . GLY A 1 103 ? 15.134 -7.088 -19.556 1.00 62.62 103 GLY A N 1
ATOM 751 C CA . GLY A 1 103 ? 15.423 -8.477 -19.910 1.00 62.62 103 GLY A CA 1
ATOM 752 C C . GLY A 1 103 ? 14.213 -9.207 -20.501 1.00 62.62 103 GLY A C 1
ATOM 753 O O . GLY A 1 103 ? 13.088 -8.713 -20.407 1.00 62.62 103 GLY A O 1
ATOM 754 N N . PRO A 1 104 ? 14.410 -10.378 -21.132 1.00 56.31 104 PRO A N 1
ATOM 755 C CA . PRO A 1 104 ? 13.305 -11.243 -21.537 1.00 56.31 104 PRO A CA 1
ATOM 756 C C . PRO A 1 104 ? 12.468 -11.607 -20.303 1.00 56.31 104 PRO A C 1
ATOM 758 O O . PRO A 1 104 ? 13.034 -11.916 -19.256 1.00 56.3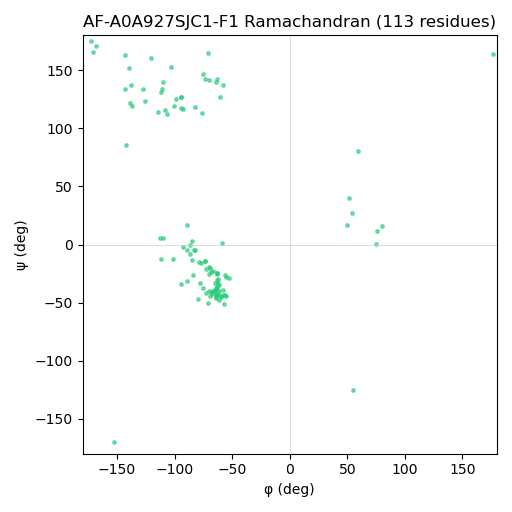1 104 PRO A O 1
ATOM 761 N N . GLY A 1 105 ? 11.135 -11.591 -20.412 1.00 53.72 105 GLY A N 1
ATOM 762 C CA . GLY A 1 105 ? 10.198 -11.633 -19.272 1.00 53.72 105 GLY A CA 1
ATOM 763 C C . GLY A 1 105 ? 10.276 -12.839 -18.314 1.00 53.72 105 GLY A C 1
ATOM 764 O O . GLY A 1 105 ? 9.498 -12.894 -17.370 1.00 53.72 105 GLY A O 1
ATOM 765 N N . LEU A 1 106 ? 11.196 -13.787 -18.531 1.00 51.16 106 LEU A N 1
ATOM 766 C CA . LEU A 1 106 ? 11.393 -15.016 -17.752 1.00 51.16 106 LEU A CA 1
ATOM 767 C C . LEU A 1 106 ? 12.713 -15.059 -16.951 1.00 51.16 106 LEU A C 1
ATOM 769 O O . LEU A 1 106 ? 12.844 -15.897 -16.062 1.00 51.16 106 LEU A O 1
ATOM 773 N N . THR A 1 107 ? 13.679 -14.159 -17.184 1.00 53.22 107 THR A N 1
ATOM 774 C CA . THR A 1 107 ? 15.010 -14.215 -16.527 1.00 53.22 107 THR A CA 1
ATOM 775 C C . THR A 1 107 ? 15.082 -13.464 -15.185 1.00 53.22 107 THR A C 1
ATOM 777 O O . THR A 1 107 ? 16.162 -13.153 -14.691 1.00 53.22 107 THR A O 1
ATOM 780 N N . LEU A 1 108 ? 13.935 -13.155 -14.574 1.00 51.78 108 LEU A N 1
ATOM 781 C CA . LEU A 1 108 ? 13.832 -12.323 -13.363 1.00 51.78 108 LEU A CA 1
ATOM 782 C C . LEU A 1 108 ? 14.054 -13.091 -12.048 1.00 51.78 108 LEU A C 1
ATOM 784 O O . LEU A 1 108 ? 14.511 -12.512 -11.063 1.00 51.78 108 LEU A O 1
ATOM 788 N N . MET A 1 109 ? 13.789 -14.404 -12.018 1.00 49.19 109 MET A N 1
ATOM 789 C CA . MET A 1 109 ? 13.871 -15.195 -10.778 1.00 49.19 109 MET A CA 1
ATOM 790 C C . MET A 1 109 ? 15.300 -15.365 -10.241 1.00 49.19 109 MET A C 1
ATOM 792 O O . MET A 1 109 ? 15.475 -15.590 -9.044 1.00 49.19 109 MET A O 1
ATOM 796 N N . SER A 1 110 ? 16.326 -15.243 -11.090 1.00 47.28 110 SER A N 1
ATOM 797 C CA . SER A 1 110 ? 17.727 -15.311 -10.656 1.00 47.28 110 SER A CA 1
ATOM 798 C C . SER A 1 110 ? 18.225 -14.017 -10.012 1.00 47.28 110 SER A C 1
ATOM 800 O O . SER A 1 110 ? 19.270 -14.048 -9.379 1.00 47.28 110 SER A O 1
ATOM 802 N N . TRP A 1 111 ? 17.508 -12.898 -10.170 1.00 49.16 111 TRP A N 1
ATOM 803 C CA . TRP A 1 111 ? 17.891 -11.592 -9.619 1.00 49.16 111 TRP A CA 1
ATOM 804 C C . TRP A 1 111 ? 17.241 -11.321 -8.253 1.00 49.16 111 TRP A C 1
ATOM 806 O O . TRP A 1 111 ? 17.882 -10.766 -7.367 1.00 49.16 111 TRP A O 1
ATOM 816 N N . VAL A 1 112 ? 16.007 -11.803 -8.041 1.00 52.53 112 VAL A N 1
ATOM 817 C CA . VAL A 1 112 ? 15.290 -11.725 -6.748 1.00 52.53 112 VAL A CA 1
ATOM 818 C C . VAL A 1 112 ? 15.997 -12.514 -5.635 1.00 52.53 112 VAL A C 1
ATOM 820 O O . VAL A 1 112 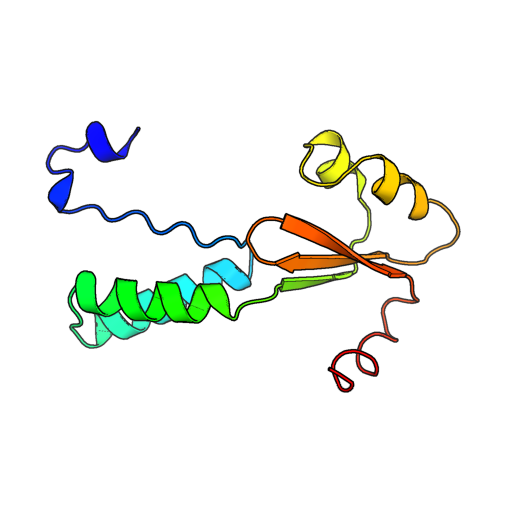? 15.840 -12.196 -4.466 1.00 52.53 112 VAL A O 1
ATOM 823 N N . LYS A 1 113 ? 16.803 -13.530 -5.974 1.00 47.84 113 LYS A N 1
ATOM 824 C CA . LYS A 1 113 ? 17.544 -14.343 -4.991 1.00 47.84 113 LYS A CA 1
ATOM 825 C C . LYS A 1 113 ? 18.864 -13.722 -4.516 1.00 47.84 113 LYS A C 1
ATOM 827 O O . LYS A 1 113 ? 19.516 -14.312 -3.660 1.00 47.84 113 LYS A O 1
ATOM 832 N N . THR A 1 114 ? 19.281 -12.590 -5.081 1.00 42.97 114 THR A N 1
ATOM 833 C CA . THR A 1 114 ? 20.646 -12.055 -4.914 1.00 42.97 114 THR A CA 1
ATOM 834 C C . THR A 1 114 ? 20.699 -10.745 -4.125 1.00 42.97 114 THR A C 1
ATOM 836 O O . THR A 1 114 ? 21.776 -10.161 -4.002 1.00 42.97 114 THR A O 1
ATOM 839 N N . LYS A 1 115 ? 19.568 -10.285 -3.580 1.00 40.22 115 LYS A N 1
ATOM 840 C CA . LYS A 1 115 ? 19.496 -9.177 -2.622 1.00 40.22 115 LYS A CA 1
ATOM 841 C C . LYS A 1 115 ? 18.708 -9.568 -1.385 1.00 40.22 115 LYS A C 1
ATOM 843 O O . LYS A 1 115 ? 17.696 -10.280 -1.549 1.00 40.22 115 LYS A O 1
#

Solvent-accessible surface area (backbone atoms only — not comparable to full-atom values): 7074 Å² total; per-residue (Å²): 107,77,59,77,74,41,98,58,43,87,82,58,82,89,77,88,56,44,63,54,72,70,56,40,48,54,50,51,52,51,44,52,53,39,48,76,72,67,49,51,72,71,68,40,50,56,57,44,61,59,49,46,74,70,52,68,45,70,48,72,38,95,71,50,61,70,40,33,77,69,66,60,27,63,62,83,67,51,67,75,58,79,70,78,96,40,30,40,27,37,32,39,46,86,62,41,58,46,78,76,49,77,44,58,88,77,71,58,70,75,56,68,75,74,112

Nearest PDB structures (foldseek):
  5woo-assembly1_A  TM=8.417E-01  e=3.072E-03  Staphylococcus aureus
  6mh9-assembly1_A  TM=7.429E-01  e=1.521E-03  Staphylococcus aureus
  7sg3-assembly1_A  TM=7.336E-01  e=1.339E-03  Staphylococcus aureus
  5uxy-assembly1_A  TM=8.367E-01  e=3.275E-03  Lachnospira eligens
  6nm1-assembly1_A  TM=7.153E-01  e=2.094E-03  Staphylococcus aureus

Radius of gyration: 18.09 Å; Cα contacts (8 Å, |Δi|>4): 120; chains: 1; bounding box: 41×32×47 Å

Secondary structure (DSSP, 8-state):
-TTTTSS-GGG------S--THHHHHHHHHHHHHHHTT--HHHHHHHHHHHHTT--EEEE-S--HHHHHTTSS-HHHHGGGSSSSPEEEEEEETTEEEEEEEE-TTTTHHHHTT-

Foldseek 3Di:
DVLVVDPDSVPDDDDDLLDDDVSVVVLVVQLVVCVVVVDDPVRSRVVSVVSSQPDKDKAFDPACVCCPVVVLDPVVQRVVNPPDQWTFMWMRHSNHIDTPDIGHRPPCVVVVVPD

Mean predicted aligned error: 7.85 Å

pLDDT: mean 82.39, std 16.14, range [40.22, 98.31]